Protein AF-A0A2A3T9H5-F1 (afdb_monomer_lite)

Sequence (133 aa):
MKQIIAFDVDGIFTQGEELSEYVLGYLDAEKINQMHNDGIDSKCVIVSPSPYYPKRDGKSLWELFTSHETKDMRHQNLIDSVNAVSGDIDMKIYVSDNDDYDEAKKAGFIYVDVLDFYKAIEENVNLKECFGR

pLDDT: mean 83.9, std 11.35, range [52.47, 95.62]

Structure (mmCIF, N/CA/C/O backbone):
data_AF-A0A2A3T9H5-F1
#
_entry.id   AF-A0A2A3T9H5-F1
#
loop_
_atom_site.group_PDB
_atom_site.id
_atom_site.type_symbol
_atom_site.label_atom_id
_atom_site.label_alt_id
_atom_site.label_comp_id
_atom_site.label_asym_id
_atom_site.label_entity_id
_atom_site.label_seq_id
_atom_site.pdbx_PDB_ins_code
_atom_site.Cartn_x
_atom_site.Cartn_y
_atom_site.Cartn_z
_atom_site.occupancy
_atom_site.B_iso_or_equiv
_atom_site.auth_seq_id
_atom_site.auth_comp_id
_atom_site.auth_asym_id
_atom_site.auth_atom_id
_atom_site.pdbx_PDB_model_num
ATOM 1 N N . MET A 1 1 ? -10.755 6.302 13.844 1.00 69.75 1 MET A N 1
ATOM 2 C CA . MET A 1 1 ? -11.284 5.427 12.779 1.00 69.75 1 MET A CA 1
ATOM 3 C C . MET A 1 1 ? -10.053 4.845 12.158 1.00 69.75 1 MET A C 1
ATOM 5 O O . MET A 1 1 ? -9.298 5.609 11.572 1.00 69.75 1 MET A O 1
ATOM 9 N N . LYS A 1 2 ? -9.821 3.560 12.387 1.00 81.25 2 LYS A N 1
ATOM 10 C CA . LYS A 1 2 ? -8.559 2.917 12.052 1.00 81.25 2 LYS A CA 1
ATOM 11 C C . LYS A 1 2 ? -8.588 2.484 10.604 1.00 81.25 2 LYS A C 1
ATOM 13 O O . LYS A 1 2 ? -9.464 1.721 10.203 1.00 81.25 2 LYS A O 1
ATOM 18 N N . GLN A 1 3 ? -7.622 2.952 9.834 1.00 87.56 3 GLN A N 1
ATOM 19 C CA . GLN A 1 3 ? -7.485 2.583 8.433 1.00 87.56 3 GLN A CA 1
ATOM 20 C C . GLN A 1 3 ? -6.119 1.938 8.218 1.00 87.56 3 GLN A C 1
ATOM 22 O O . GLN A 1 3 ? -5.157 2.241 8.927 1.00 87.56 3 GLN A O 1
ATOM 27 N N . ILE A 1 4 ? -6.028 1.053 7.236 1.00 91.88 4 ILE A N 1
ATOM 28 C CA . ILE A 1 4 ? -4.750 0.584 6.709 1.00 91.88 4 ILE A CA 1
ATOM 29 C C . ILE A 1 4 ? -4.672 0.954 5.233 1.00 91.88 4 ILE A C 1
ATOM 31 O O . ILE A 1 4 ? -5.630 0.744 4.485 1.00 91.88 4 ILE A O 1
ATOM 35 N N . ILE A 1 5 ? -3.536 1.516 4.837 1.00 93.31 5 ILE A N 1
ATOM 36 C CA . ILE A 1 5 ? -3.223 1.828 3.447 1.00 93.31 5 ILE A CA 1
ATOM 37 C C . ILE A 1 5 ? -1.994 1.007 3.080 1.00 93.31 5 ILE A C 1
ATOM 39 O O . ILE A 1 5 ? -0.890 1.256 3.567 1.00 93.31 5 ILE A O 1
ATOM 43 N N . ALA A 1 6 ? -2.217 -0.024 2.278 1.00 95.06 6 ALA A N 1
ATOM 44 C CA . ALA A 1 6 ? -1.170 -0.857 1.722 1.00 95.06 6 ALA A CA 1
ATOM 45 C C . ALA A 1 6 ? -0.801 -0.335 0.334 1.00 95.06 6 ALA A C 1
ATOM 47 O O . ALA A 1 6 ? -1.682 -0.022 -0.464 1.00 95.06 6 ALA A O 1
ATOM 48 N N . PHE A 1 7 ? 0.491 -0.262 0.046 1.00 94.44 7 PHE A N 1
ATOM 49 C CA . PHE A 1 7 ? 0.994 0.204 -1.240 1.00 94.44 7 PHE A CA 1
ATOM 50 C C . PHE A 1 7 ? 1.762 -0.913 -1.947 1.00 94.44 7 PHE A C 1
ATOM 52 O O . PHE A 1 7 ? 2.578 -1.592 -1.314 1.00 94.44 7 PHE A O 1
ATOM 59 N N . ASP A 1 8 ? 1.537 -1.081 -3.252 1.00 92.81 8 ASP A N 1
ATOM 60 C CA . ASP A 1 8 ? 2.589 -1.609 -4.128 1.00 92.81 8 ASP A CA 1
ATOM 61 C C . ASP A 1 8 ? 3.769 -0.613 -4.164 1.00 92.81 8 ASP A C 1
ATOM 63 O O . ASP A 1 8 ? 3.745 0.438 -3.517 1.00 92.81 8 ASP A O 1
ATOM 67 N N . VAL A 1 9 ? 4.841 -0.938 -4.874 1.00 90.81 9 VAL A N 1
ATOM 68 C CA . VAL A 1 9 ? 6.038 -0.086 -4.934 1.00 90.81 9 VAL A CA 1
ATOM 69 C C . VAL A 1 9 ? 6.266 0.446 -6.333 1.00 90.81 9 VAL A C 1
ATOM 71 O O . VAL A 1 9 ? 6.368 1.662 -6.510 1.00 90.81 9 VAL A O 1
ATOM 74 N N . ASP A 1 10 ? 6.349 -0.458 -7.303 1.00 88.44 10 ASP A N 1
ATOM 75 C CA . ASP A 1 10 ? 6.675 -0.107 -8.680 1.00 88.44 10 ASP A CA 1
ATOM 76 C C . ASP A 1 10 ? 5.554 0.774 -9.251 1.00 88.44 10 ASP A C 1
ATOM 78 O O . ASP A 1 10 ? 4.381 0.512 -9.008 1.00 88.44 10 ASP A O 1
ATOM 82 N N . GLY A 1 11 ? 5.908 1.891 -9.894 1.00 87.12 11 GLY A N 1
ATOM 83 C CA . GLY A 1 11 ? 4.928 2.861 -10.404 1.00 87.12 11 GLY A CA 1
ATOM 84 C C . GLY A 1 11 ? 4.143 3.648 -9.339 1.00 87.12 11 GLY A C 1
ATOM 85 O O . GLY A 1 11 ? 3.324 4.500 -9.690 1.00 87.12 11 GLY A O 1
ATOM 86 N N . ILE A 1 12 ? 4.398 3.437 -8.038 1.00 91.94 12 ILE A N 1
ATOM 87 C CA . ILE A 1 12 ? 3.668 4.117 -6.953 1.00 91.94 12 ILE A CA 1
ATOM 88 C C . ILE A 1 12 ? 4.385 5.360 -6.462 1.00 91.94 12 ILE A C 1
ATOM 90 O O . ILE A 1 12 ? 3.817 6.456 -6.473 1.00 91.94 12 ILE A O 1
ATOM 94 N N . PHE A 1 13 ? 5.637 5.207 -6.036 1.00 90.00 13 PHE A N 1
ATOM 95 C CA . PHE A 1 13 ? 6.383 6.280 -5.389 1.00 90.00 13 PHE A CA 1
ATOM 96 C C . PHE A 1 13 ? 7.369 6.948 -6.335 1.00 90.00 13 PHE A C 1
ATOM 98 O O . PHE A 1 13 ? 8.067 6.288 -7.101 1.00 90.00 13 PHE A O 1
ATOM 105 N N . THR A 1 14 ? 7.479 8.268 -6.230 1.00 84.31 14 THR A N 1
ATOM 106 C CA . THR A 1 14 ? 8.594 9.001 -6.831 1.00 84.31 14 THR A CA 1
ATOM 107 C C . THR A 1 14 ? 9.855 8.757 -5.999 1.00 84.31 14 THR A C 1
ATOM 109 O O . THR A 1 14 ? 9.839 9.043 -4.797 1.00 84.31 14 THR A O 1
ATOM 112 N N . GLN A 1 15 ? 10.961 8.297 -6.594 1.00 66.12 15 GLN A N 1
ATOM 113 C CA . GLN A 1 15 ? 12.275 8.368 -5.931 1.00 66.12 15 GLN A CA 1
ATOM 114 C C . GLN A 1 15 ? 13.316 9.096 -6.779 1.00 66.12 15 GLN A C 1
ATOM 116 O O . GLN A 1 15 ? 13.801 8.577 -7.779 1.00 66.12 15 GLN A O 1
ATOM 121 N N . GLY A 1 16 ? 13.739 10.268 -6.296 1.00 61.44 16 GLY A N 1
ATOM 122 C CA . GLY A 1 16 ? 14.938 10.958 -6.778 1.00 61.44 16 GLY A CA 1
ATOM 123 C C . GLY A 1 16 ? 14.959 11.262 -8.283 1.00 61.44 16 GLY A C 1
ATOM 124 O O . GLY A 1 16 ? 13.923 11.400 -8.925 1.00 61.44 16 GLY A O 1
ATOM 125 N N . GLU A 1 17 ? 16.169 11.413 -8.830 1.00 52.47 17 GLU A N 1
ATOM 126 C CA . GLU A 1 17 ? 16.422 11.706 -10.253 1.00 52.47 17 GLU A CA 1
ATOM 127 C C . GLU A 1 17 ? 16.564 10.435 -11.119 1.00 52.47 17 GLU A C 1
ATOM 129 O O . GLU A 1 17 ? 16.874 10.523 -12.309 1.00 52.47 17 GLU A O 1
ATOM 134 N N . GLU A 1 18 ? 16.382 9.241 -10.541 1.00 55.09 18 GLU A N 1
ATOM 135 C CA . GLU A 1 18 ? 16.584 7.979 -11.254 1.00 55.09 18 GLU A CA 1
ATOM 136 C C . GLU A 1 18 ? 15.353 7.639 -12.109 1.00 55.09 18 GLU A C 1
ATOM 138 O O . GLU A 1 18 ? 14.282 7.293 -11.615 1.00 55.09 18 GLU A O 1
ATOM 143 N N . LEU A 1 19 ? 15.505 7.752 -13.429 1.00 54.81 19 LEU A N 1
ATOM 144 C CA . LEU A 1 19 ? 14.446 7.472 -14.396 1.00 54.81 19 LEU A CA 1
ATOM 145 C C . LEU A 1 19 ? 14.403 5.969 -14.711 1.00 54.81 19 LEU A C 1
ATOM 147 O O . LEU A 1 19 ? 15.054 5.505 -15.648 1.00 54.81 19 LEU A O 1
ATOM 151 N N . SER A 1 20 ? 13.623 5.201 -13.951 1.00 63.56 20 SER A N 1
ATOM 152 C CA . SER A 1 20 ? 13.204 3.848 -14.343 1.00 63.56 20 SER A CA 1
ATOM 153 C C . SER A 1 20 ? 11.714 3.647 -14.068 1.00 63.56 20 SER A C 1
ATOM 155 O O . SER A 1 20 ? 11.156 4.315 -13.202 1.00 63.56 20 SER A O 1
ATOM 157 N N . GLU A 1 21 ? 11.059 2.742 -14.797 1.00 57.41 21 GLU A N 1
ATOM 158 C CA . GLU A 1 21 ? 9.626 2.438 -14.616 1.00 57.41 21 GLU A CA 1
ATOM 159 C C . GLU A 1 21 ? 9.273 2.049 -13.166 1.00 57.41 21 GLU A C 1
ATOM 161 O O . GLU A 1 21 ? 8.191 2.368 -12.688 1.00 57.41 21 GLU A O 1
ATOM 166 N N . TYR A 1 22 ? 10.231 1.478 -12.430 1.00 63.38 22 TYR A N 1
ATOM 167 C CA . TYR A 1 22 ? 10.096 1.096 -11.022 1.00 63.38 22 TYR A CA 1
ATOM 168 C C . TYR A 1 22 ? 10.091 2.292 -10.047 1.00 63.38 22 TYR A C 1
ATOM 170 O O . TYR A 1 22 ? 9.711 2.137 -8.892 1.00 63.38 22 TYR A O 1
ATOM 178 N N . VAL A 1 23 ? 10.510 3.485 -10.491 1.00 65.19 23 VAL A N 1
ATOM 179 C CA . VAL A 1 23 ? 10.682 4.694 -9.651 1.00 65.19 23 VAL A CA 1
ATOM 180 C C . VAL A 1 23 ? 9.983 5.946 -10.195 1.00 65.19 23 VAL A C 1
ATOM 182 O O . VAL A 1 23 ? 10.029 7.011 -9.572 1.00 65.19 23 VAL A O 1
ATOM 185 N N . LEU A 1 24 ? 9.274 5.815 -11.321 1.00 68.94 24 LEU A N 1
ATOM 186 C CA . LEU A 1 24 ? 8.425 6.848 -11.925 1.00 68.94 24 LEU A CA 1
ATOM 187 C C . LEU A 1 24 ? 6.997 6.813 -11.361 1.00 68.94 24 LEU A C 1
ATOM 189 O O . LEU A 1 24 ? 6.023 6.750 -12.108 1.00 68.94 24 LEU A O 1
ATOM 193 N N . GLY A 1 25 ? 6.872 6.830 -10.036 1.00 80.50 25 GLY A N 1
ATOM 194 C CA . GLY A 1 25 ? 5.568 6.890 -9.390 1.00 80.50 25 GLY A CA 1
ATOM 195 C C . GLY A 1 25 ? 4.960 8.289 -9.327 1.00 80.50 25 GLY A C 1
ATOM 196 O O . GLY A 1 25 ? 5.495 9.258 -9.864 1.00 80.50 25 GLY A O 1
ATOM 197 N N . TYR A 1 26 ? 3.834 8.397 -8.628 1.00 85.81 26 TYR A N 1
ATOM 198 C CA . TYR A 1 26 ? 3.084 9.649 -8.461 1.00 85.81 26 TYR A CA 1
ATOM 199 C C . TYR A 1 26 ? 3.132 10.186 -7.032 1.00 85.81 26 TYR A C 1
ATOM 201 O O . TYR A 1 26 ? 2.868 11.364 -6.796 1.00 85.81 26 TYR A O 1
ATOM 209 N N . LEU A 1 27 ? 3.444 9.322 -6.068 1.00 89.12 27 LEU A N 1
ATOM 210 C CA . LEU A 1 27 ? 3.318 9.624 -4.653 1.00 89.12 27 LEU A CA 1
ATOM 211 C C . LEU A 1 27 ? 4.664 9.988 -4.024 1.00 89.12 27 LEU A C 1
ATOM 213 O O . LEU A 1 27 ? 5.639 9.243 -4.124 1.00 89.12 27 LEU A O 1
ATOM 217 N N . ASP A 1 28 ? 4.679 11.095 -3.283 1.00 88.69 28 ASP A N 1
ATOM 218 C CA . ASP A 1 28 ? 5.758 11.420 -2.354 1.00 88.69 28 ASP A CA 1
ATOM 219 C C . ASP A 1 28 ? 5.504 10.705 -1.015 1.00 88.69 28 ASP A C 1
ATOM 221 O O . ASP A 1 28 ? 4.600 11.056 -0.247 1.00 88.69 28 ASP A O 1
ATOM 225 N N . ALA A 1 29 ? 6.311 9.681 -0.732 1.00 88.94 29 ALA A N 1
ATOM 226 C CA . ALA A 1 29 ? 6.187 8.875 0.478 1.00 88.94 29 ALA A CA 1
ATOM 227 C C . ALA A 1 29 ? 6.405 9.684 1.770 1.00 88.94 29 ALA A C 1
ATOM 229 O O . ALA A 1 29 ? 5.779 9.399 2.793 1.00 88.94 29 ALA A O 1
ATOM 230 N N . GLU A 1 30 ? 7.253 10.714 1.733 1.00 86.38 30 GLU A N 1
ATOM 231 C CA . GLU A 1 30 ? 7.511 11.590 2.876 1.00 86.38 30 GLU A CA 1
ATOM 232 C C . GLU A 1 30 ? 6.290 12.466 3.177 1.00 86.38 30 GLU A C 1
ATOM 234 O O . GLU A 1 30 ? 5.892 12.587 4.340 1.00 86.38 30 GLU A O 1
ATOM 239 N N . LYS A 1 31 ? 5.625 12.988 2.137 1.00 85.25 31 LYS A N 1
ATOM 240 C CA . LYS A 1 31 ? 4.354 13.720 2.269 1.00 85.25 31 LYS A CA 1
ATOM 241 C C . LYS A 1 31 ? 3.254 12.835 2.864 1.00 85.25 31 LYS A C 1
ATOM 243 O O . LYS A 1 31 ? 2.586 13.248 3.810 1.00 85.25 31 LYS A O 1
ATOM 248 N N . ILE A 1 32 ? 3.106 11.598 2.383 1.00 86.06 32 ILE A N 1
ATOM 249 C CA . ILE A 1 32 ? 2.129 10.636 2.932 1.00 86.06 32 ILE A CA 1
ATOM 250 C C . ILE A 1 32 ? 2.425 10.341 4.405 1.00 86.06 32 ILE A C 1
ATOM 252 O O . ILE A 1 32 ? 1.523 10.334 5.246 1.00 86.06 32 ILE A O 1
ATOM 256 N N . ASN A 1 33 ? 3.698 10.143 4.746 1.00 82.94 33 ASN A N 1
ATOM 257 C CA . ASN A 1 33 ? 4.097 9.882 6.122 1.00 82.94 33 ASN A CA 1
ATOM 258 C C . ASN A 1 33 ? 3.838 11.087 7.046 1.00 82.94 33 ASN A C 1
ATOM 260 O O . ASN A 1 33 ? 3.551 10.898 8.225 1.00 82.94 33 ASN A O 1
ATOM 264 N N . GLN A 1 34 ? 3.914 12.319 6.536 1.00 78.38 34 GLN A N 1
ATOM 265 C CA . GLN A 1 34 ? 3.530 13.524 7.281 1.00 78.38 34 GLN A CA 1
ATOM 266 C C . GLN A 1 34 ? 2.016 13.600 7.504 1.00 78.38 34 GLN A C 1
ATOM 268 O O . GLN A 1 34 ? 1.595 13.810 8.637 1.00 78.38 34 GLN A O 1
ATOM 273 N N . MET A 1 35 ? 1.201 13.310 6.484 1.00 72.25 35 MET A N 1
ATOM 274 C CA . MET A 1 35 ? -0.264 13.285 6.611 1.00 72.25 35 MET A CA 1
ATOM 275 C C . MET A 1 35 ? -0.755 12.306 7.690 1.00 72.25 35 MET A C 1
ATOM 277 O O . MET A 1 35 ? -1.722 12.593 8.395 1.00 72.25 35 MET A O 1
ATOM 281 N N . HIS A 1 36 ? -0.071 11.169 7.863 1.00 65.25 36 HIS A N 1
ATOM 282 C CA . HIS A 1 36 ? -0.336 10.249 8.972 1.00 65.25 36 HIS A CA 1
ATOM 283 C C . HIS A 1 36 ? -0.124 10.908 10.347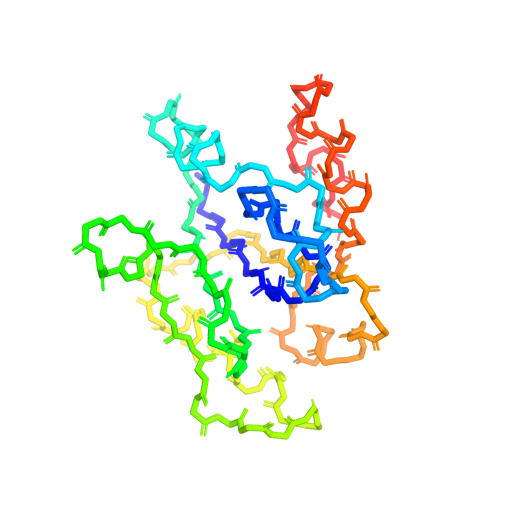 1.00 65.25 36 HIS A C 1
ATOM 285 O O . HIS A 1 36 ? -0.943 10.747 11.253 1.00 65.25 36 HIS A O 1
ATOM 291 N N . ASN A 1 37 ? 0.953 11.683 10.499 1.00 60.41 37 ASN A N 1
ATOM 292 C CA . ASN A 1 37 ? 1.288 12.351 11.758 1.00 60.41 37 ASN A CA 1
ATOM 293 C C . ASN A 1 37 ? 0.341 13.519 12.086 1.00 60.41 37 ASN A C 1
ATOM 295 O O . ASN A 1 37 ? 0.158 13.833 13.261 1.00 60.41 37 ASN A O 1
ATOM 299 N N . ASP A 1 38 ? -0.309 14.104 11.078 1.00 59.53 38 ASP A N 1
ATOM 300 C CA . ASP A 1 38 ? -1.233 15.237 11.225 1.00 59.53 38 ASP A CA 1
ATOM 301 C C . ASP A 1 38 ? -2.666 14.828 11.636 1.00 59.53 38 ASP A C 1
ATOM 303 O O . ASP A 1 38 ? -3.585 15.648 11.644 1.00 59.53 38 ASP A O 1
ATOM 307 N N . GLY A 1 39 ? -2.870 13.569 12.042 1.00 53.62 39 GLY A N 1
ATOM 308 C CA . GLY A 1 39 ? -4.117 13.111 12.669 1.00 53.62 39 GLY A CA 1
ATOM 309 C C . GLY A 1 39 ? -5.012 12.242 11.785 1.00 53.62 39 GLY A C 1
ATOM 310 O O . GLY A 1 39 ? -6.140 11.931 12.176 1.00 53.62 39 GLY A O 1
ATOM 311 N N . ILE A 1 40 ? -4.518 11.800 10.627 1.00 59.94 40 ILE A N 1
ATOM 312 C CA . ILE A 1 40 ? -5.139 10.714 9.868 1.00 59.94 40 ILE A CA 1
ATOM 313 C C . ILE A 1 40 ? -4.702 9.384 10.508 1.00 59.94 40 ILE A C 1
ATOM 315 O O . ILE A 1 40 ? -3.566 8.938 10.351 1.00 59.94 40 ILE A O 1
ATOM 319 N N . ASP A 1 41 ? -5.622 8.740 11.235 1.00 69.00 41 ASP A N 1
ATOM 320 C CA . ASP A 1 41 ? -5.459 7.446 11.933 1.00 69.00 41 ASP A CA 1
ATOM 321 C C . ASP A 1 41 ? -5.361 6.263 10.938 1.00 69.00 41 ASP A C 1
ATOM 323 O O . ASP A 1 41 ? -6.184 5.346 10.915 1.00 69.00 41 ASP A O 1
ATOM 327 N N . SER A 1 42 ? -4.382 6.338 10.032 1.00 78.38 42 SER A N 1
ATOM 328 C CA . SER A 1 42 ? -4.113 5.375 8.961 1.00 78.38 42 SER A CA 1
ATOM 329 C C . SER A 1 42 ? -2.722 4.771 9.103 1.00 78.38 42 SER A C 1
ATOM 331 O O . SER A 1 42 ? -1.725 5.470 8.978 1.00 78.38 42 SER A O 1
ATOM 333 N N . LYS A 1 43 ? -2.625 3.459 9.303 1.00 88.19 43 LYS A N 1
ATOM 334 C CA . LYS A 1 43 ? -1.349 2.739 9.241 1.00 88.19 43 LYS A CA 1
ATOM 335 C C . LYS A 1 43 ? -0.965 2.545 7.768 1.00 88.19 43 LYS A C 1
ATOM 337 O O . LYS A 1 43 ? -1.697 1.893 7.029 1.00 88.19 43 LYS A O 1
ATOM 342 N N . CYS A 1 44 ? 0.188 3.067 7.357 1.00 91.94 44 CYS A N 1
ATOM 343 C CA . CYS A 1 44 ? 0.764 2.784 6.038 1.00 91.94 44 CYS A CA 1
ATOM 344 C C . CYS A 1 44 ? 1.666 1.540 6.094 1.00 91.94 44 CYS A C 1
ATOM 346 O O . CYS A 1 44 ? 2.397 1.347 7.071 1.00 91.94 44 CYS A O 1
ATOM 348 N N . VAL A 1 45 ? 1.608 0.700 5.058 1.00 94.19 45 VAL A N 1
ATOM 349 C CA . VAL A 1 45 ? 2.416 -0.524 4.899 1.00 94.19 45 VAL A CA 1
ATOM 350 C C . VAL A 1 45 ? 2.799 -0.732 3.431 1.00 94.19 45 VAL A C 1
ATOM 352 O O . VAL A 1 45 ? 2.135 -0.215 2.534 1.00 94.19 45 VAL A O 1
ATOM 355 N N . ILE A 1 46 ? 3.847 -1.514 3.176 1.00 94.25 46 ILE A N 1
ATOM 356 C CA . ILE A 1 46 ? 4.266 -1.908 1.825 1.00 94.25 46 ILE A CA 1
ATOM 357 C C . ILE A 1 46 ? 3.939 -3.381 1.590 1.00 94.25 46 ILE A C 1
ATOM 359 O O . ILE A 1 46 ? 4.298 -4.237 2.399 1.00 94.25 46 ILE A O 1
ATOM 363 N N . VAL A 1 47 ? 3.314 -3.676 0.452 1.00 94.00 47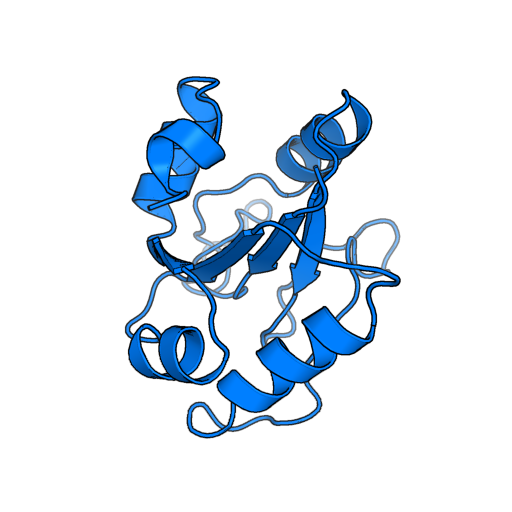 VAL A N 1
ATOM 364 C CA . VAL A 1 47 ? 3.017 -5.028 -0.029 1.00 94.00 47 VAL A CA 1
ATOM 365 C C . VAL A 1 47 ? 3.558 -5.169 -1.450 1.00 94.00 47 VAL A C 1
ATOM 367 O O . VAL A 1 47 ? 2.834 -5.033 -2.435 1.00 94.00 47 VAL A O 1
ATOM 370 N N . SER A 1 48 ? 4.865 -5.412 -1.551 1.00 89.69 48 SER A N 1
ATOM 371 C CA . SER A 1 48 ? 5.562 -5.585 -2.827 1.00 89.69 48 SER A CA 1
ATOM 372 C C . SER A 1 48 ? 6.917 -6.265 -2.628 1.00 89.69 48 SER A C 1
ATOM 374 O O . SER A 1 48 ? 7.635 -5.879 -1.705 1.00 89.69 48 SER A O 1
ATOM 376 N N . PRO A 1 49 ? 7.321 -7.229 -3.476 1.00 86.38 49 PRO A N 1
ATOM 377 C CA . PRO A 1 49 ? 8.671 -7.793 -3.434 1.00 86.38 49 PRO A CA 1
ATOM 378 C C . PRO A 1 49 ? 9.742 -6.822 -3.964 1.00 86.38 49 PRO A C 1
ATOM 380 O O . PRO A 1 49 ? 10.935 -7.104 -3.849 1.00 86.38 49 PRO A O 1
ATOM 383 N N . SER A 1 50 ? 9.335 -5.699 -4.564 1.00 87.31 50 SER A N 1
ATOM 384 C CA . SER A 1 50 ? 10.246 -4.727 -5.163 1.00 87.31 50 SER A CA 1
ATOM 385 C C . SER A 1 50 ? 11.210 -4.132 -4.128 1.00 87.31 50 SER A C 1
ATOM 387 O O . SER A 1 50 ? 10.778 -3.712 -3.053 1.00 87.31 50 SER A O 1
ATOM 389 N N . PRO A 1 51 ? 12.519 -4.029 -4.426 1.00 86.25 51 PRO A N 1
ATOM 390 C CA . PRO A 1 51 ? 13.500 -3.432 -3.521 1.00 86.25 51 PRO A CA 1
ATOM 391 C C . PRO A 1 51 ? 13.456 -1.894 -3.500 1.00 86.25 51 PRO A C 1
ATOM 393 O O . PRO A 1 51 ? 14.165 -1.278 -2.689 1.00 86.25 51 PRO A O 1
ATOM 396 N N . TYR A 1 52 ? 12.656 -1.278 -4.378 1.00 88.19 52 TYR A N 1
ATOM 397 C CA . TYR A 1 52 ? 12.556 0.169 -4.585 1.00 88.19 52 TYR A CA 1
ATOM 398 C C . TYR A 1 52 ? 11.560 0.848 -3.634 1.00 88.19 52 TYR A C 1
ATOM 400 O O . TYR A 1 52 ? 11.121 1.963 -3.882 1.00 88.19 52 TYR A O 1
ATOM 408 N N . TYR A 1 53 ? 11.195 0.219 -2.514 1.00 89.38 53 TYR A N 1
ATOM 409 C CA . TYR A 1 53 ? 10.309 0.845 -1.529 1.00 89.38 53 TYR A CA 1
ATOM 410 C C . TYR A 1 53 ? 10.953 2.086 -0.873 1.00 89.38 53 TYR A C 1
ATOM 412 O O . TYR A 1 53 ? 12.185 2.155 -0.760 1.00 89.38 53 TYR A O 1
ATOM 420 N N . PRO A 1 54 ? 10.148 3.057 -0.396 1.00 89.94 54 PRO A N 1
ATOM 421 C CA . PRO A 1 54 ? 10.642 4.254 0.284 1.00 89.94 54 PRO A CA 1
ATOM 422 C C . PRO A 1 54 ? 11.478 3.936 1.529 1.00 89.94 54 PRO A C 1
ATOM 424 O O . PRO A 1 54 ? 11.084 3.124 2.372 1.00 89.94 54 PRO A O 1
ATOM 427 N N . LYS A 1 55 ? 12.629 4.603 1.671 1.00 88.94 55 LYS A N 1
ATOM 428 C CA . LYS A 1 55 ? 13.567 4.411 2.787 1.00 88.94 55 LYS A CA 1
ATOM 429 C C . LYS A 1 55 ? 13.969 5.742 3.415 1.00 88.94 55 LYS A C 1
ATOM 431 O O . LYS A 1 55 ? 14.205 6.713 2.705 1.00 88.94 55 LYS A O 1
ATOM 436 N N . ARG A 1 56 ? 14.161 5.745 4.736 1.00 86.06 56 ARG A N 1
ATOM 437 C CA . ARG A 1 56 ? 14.800 6.824 5.497 1.00 86.06 56 ARG A CA 1
ATOM 438 C C . ARG A 1 56 ? 15.955 6.248 6.308 1.00 86.06 56 ARG A C 1
ATOM 440 O O . ARG A 1 56 ? 15.798 5.231 6.981 1.00 86.06 56 ARG A O 1
ATOM 447 N N . ASP A 1 57 ? 17.134 6.855 6.192 1.00 88.06 57 ASP A N 1
ATOM 448 C CA . ASP A 1 57 ? 18.362 6.400 6.865 1.00 88.06 57 ASP A CA 1
ATOM 449 C C . ASP A 1 57 ? 18.682 4.910 6.617 1.00 88.06 57 ASP A C 1
ATOM 451 O O . ASP A 1 57 ? 19.092 4.168 7.512 1.00 88.06 57 ASP A O 1
ATOM 455 N N . GLY A 1 58 ? 18.439 4.446 5.385 1.00 85.12 58 GLY A N 1
ATOM 456 C CA . GLY A 1 58 ? 18.678 3.060 4.965 1.00 85.12 58 GLY A CA 1
ATOM 457 C C . GLY A 1 58 ? 17.663 2.036 5.485 1.00 85.12 58 GLY A C 1
ATOM 458 O O . GLY A 1 58 ? 17.823 0.843 5.228 1.00 85.12 58 GLY A O 1
ATOM 459 N N . LYS A 1 59 ? 16.610 2.468 6.186 1.00 88.50 59 LYS A N 1
ATOM 460 C CA . LYS A 1 59 ? 15.517 1.611 6.666 1.00 88.50 59 LYS A CA 1
ATOM 461 C C . LYS A 1 59 ? 14.235 1.914 5.912 1.00 88.50 59 LYS A C 1
ATOM 463 O O . LYS A 1 59 ? 14.024 3.051 5.511 1.00 88.50 59 LYS A O 1
ATOM 468 N N . SER A 1 60 ? 13.384 0.906 5.734 1.00 90.88 60 SER A N 1
ATOM 469 C CA . SER A 1 60 ? 12.060 1.116 5.141 1.00 90.88 60 SER A CA 1
ATOM 470 C C . SER A 1 60 ? 11.275 2.152 5.941 1.00 90.88 60 SER A C 1
ATOM 472 O O . SER A 1 60 ? 11.297 2.116 7.174 1.00 90.88 60 SER A O 1
ATOM 474 N N . LEU A 1 61 ? 10.592 3.059 5.243 1.00 90.44 61 LEU A N 1
ATOM 475 C CA . LEU A 1 61 ? 9.743 4.068 5.874 1.00 90.44 61 LEU A CA 1
ATOM 476 C C . LEU A 1 61 ? 8.545 3.418 6.582 1.00 90.44 61 LEU A C 1
ATOM 478 O O . LEU A 1 61 ? 8.159 3.843 7.670 1.00 90.44 61 LEU A O 1
ATOM 482 N N . TRP A 1 62 ? 8.015 2.344 5.992 1.00 92.75 62 TRP A N 1
ATOM 483 C CA . TRP A 1 62 ? 6.909 1.560 6.535 1.00 92.75 62 TRP A CA 1
ATOM 484 C C . TRP A 1 62 ? 7.232 0.068 6.598 1.00 92.75 62 TRP A C 1
ATOM 486 O O . TRP A 1 62 ? 8.211 -0.418 6.034 1.00 92.75 62 TRP A O 1
ATOM 496 N N . GLU A 1 63 ? 6.401 -0.666 7.323 1.00 93.75 63 GLU A N 1
ATOM 497 C CA . GLU A 1 63 ? 6.526 -2.111 7.492 1.00 93.75 63 GLU A CA 1
ATOM 498 C C . GLU A 1 63 ? 6.312 -2.844 6.160 1.00 93.75 63 GLU A C 1
ATOM 500 O O . GLU A 1 63 ? 5.437 -2.467 5.378 1.00 93.75 63 GLU A O 1
ATOM 505 N N . LEU A 1 64 ? 7.134 -3.864 5.899 1.00 93.56 64 LEU A N 1
ATOM 506 C CA . LEU A 1 64 ? 7.147 -4.612 4.643 1.00 93.56 64 LEU A CA 1
ATOM 507 C C . LEU A 1 64 ? 6.448 -5.964 4.822 1.00 93.56 64 LEU A C 1
ATOM 509 O O . LEU A 1 64 ? 6.806 -6.726 5.718 1.00 93.56 64 LEU A O 1
ATOM 513 N N . PHE A 1 65 ? 5.521 -6.288 3.924 1.00 93.69 65 PHE A N 1
ATOM 514 C CA . PHE A 1 65 ? 4.829 -7.574 3.862 1.00 93.69 65 PHE A CA 1
ATOM 515 C C . PHE A 1 65 ? 5.064 -8.212 2.492 1.00 93.69 65 PHE A C 1
ATOM 517 O O . PHE A 1 65 ? 4.391 -7.896 1.511 1.00 93.69 65 PHE A O 1
ATOM 524 N N . THR A 1 66 ? 6.067 -9.088 2.420 1.00 90.00 66 THR A N 1
ATOM 525 C CA . THR A 1 66 ? 6.596 -9.632 1.154 1.00 90.00 66 THR A CA 1
ATOM 526 C C . THR A 1 66 ? 6.844 -11.138 1.217 1.00 90.00 66 THR A C 1
ATOM 528 O O . THR A 1 66 ? 7.583 -11.678 0.400 1.00 90.00 66 THR A O 1
ATOM 531 N N . SER A 1 67 ? 6.289 -11.825 2.219 1.00 85.00 67 SER A N 1
ATOM 532 C CA . SER A 1 67 ? 6.561 -13.245 2.474 1.00 85.00 67 SER A CA 1
ATOM 533 C C . SER A 1 67 ? 6.074 -14.165 1.353 1.00 85.00 67 SER A C 1
ATOM 535 O O . SER A 1 67 ? 6.551 -15.292 1.241 1.00 85.00 67 SER A O 1
ATOM 537 N N . HIS A 1 68 ? 5.160 -13.677 0.512 1.00 79.69 68 HIS A N 1
ATOM 538 C CA . HIS A 1 68 ? 4.629 -14.396 -0.640 1.00 79.69 68 HIS A CA 1
ATOM 539 C C . HIS A 1 68 ? 5.005 -13.643 -1.926 1.00 79.69 68 HIS A C 1
ATOM 541 O O . HIS A 1 68 ? 4.450 -12.586 -2.209 1.00 79.69 68 HIS A O 1
ATOM 547 N N . GLU A 1 69 ? 5.985 -14.150 -2.682 1.00 67.62 69 GLU A N 1
ATOM 548 C CA . GLU A 1 69 ? 6.633 -13.407 -3.786 1.00 67.62 69 GLU A CA 1
ATOM 549 C C . GLU A 1 69 ? 5.864 -13.427 -5.119 1.00 67.62 69 GLU A C 1
ATOM 551 O O . GLU A 1 69 ? 6.175 -12.661 -6.030 1.00 67.62 69 GLU A O 1
ATOM 556 N N . THR A 1 70 ? 4.864 -14.300 -5.268 1.00 71.12 70 THR A N 1
ATOM 557 C CA . THR A 1 70 ? 4.113 -14.425 -6.528 1.00 71.12 70 THR A CA 1
ATOM 558 C C . THR A 1 70 ? 2.888 -13.514 -6.543 1.00 71.12 70 THR A C 1
ATOM 560 O O . THR A 1 70 ? 2.219 -13.355 -5.520 1.00 71.12 70 THR A O 1
ATOM 563 N N 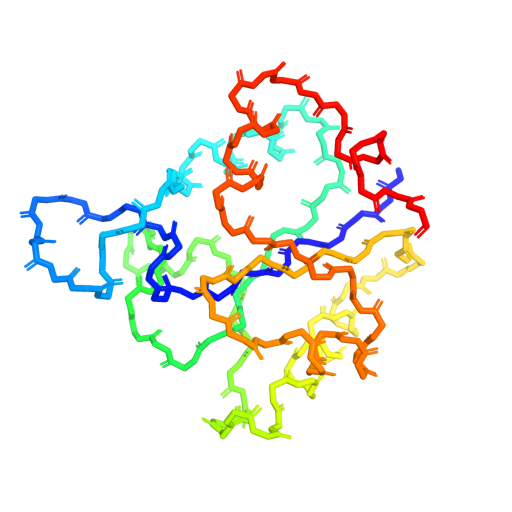. LYS A 1 71 ? 2.555 -12.953 -7.718 1.00 66.06 71 LYS A N 1
ATOM 564 C CA . LYS A 1 71 ? 1.357 -12.109 -7.895 1.00 66.06 71 LYS A CA 1
ATOM 565 C C . LYS A 1 71 ? 0.077 -12.807 -7.415 1.00 66.06 71 LYS A C 1
ATOM 567 O O . LYS A 1 71 ? -0.709 -12.188 -6.712 1.00 66.06 71 LYS A O 1
ATOM 572 N N . ASP A 1 72 ? -0.068 -14.108 -7.678 1.00 70.06 72 ASP A N 1
ATOM 573 C CA . ASP A 1 72 ? -1.243 -14.909 -7.285 1.00 70.06 72 ASP A CA 1
ATOM 574 C C . ASP A 1 72 ? -1.389 -15.120 -5.763 1.00 70.06 72 ASP A C 1
ATOM 576 O O . ASP A 1 72 ? -2.394 -15.659 -5.293 1.00 70.06 72 ASP A O 1
ATOM 580 N N . MET A 1 73 ? -0.382 -14.726 -4.978 1.00 83.50 73 MET A N 1
ATOM 581 C CA . MET A 1 73 ? -0.384 -14.799 -3.516 1.00 83.50 73 MET A CA 1
ATOM 582 C C . MET A 1 73 ? -0.329 -13.418 -2.854 1.00 83.50 73 MET A C 1
ATOM 584 O O . MET A 1 73 ? -0.195 -13.321 -1.631 1.00 83.50 73 MET A O 1
ATOM 588 N N . ARG A 1 74 ? -0.464 -12.337 -3.630 1.00 89.00 74 ARG A N 1
ATOM 589 C CA . ARG A 1 74 ? -0.441 -10.964 -3.114 1.00 89.00 74 ARG A CA 1
ATOM 590 C C . ARG A 1 74 ? -1.547 -10.723 -2.085 1.00 89.00 74 ARG A C 1
ATOM 592 O O . ARG A 1 74 ? -1.292 -10.064 -1.076 1.00 89.00 74 ARG A O 1
ATOM 599 N N . HIS A 1 75 ? -2.721 -11.339 -2.258 1.00 93.81 75 HIS A N 1
ATOM 600 C CA . HIS A 1 75 ? -3.791 -11.307 -1.255 1.00 93.81 75 HIS A CA 1
ATOM 601 C C . HIS A 1 75 ? -3.343 -11.801 0.132 1.00 93.81 75 HIS A C 1
ATOM 603 O O . HIS A 1 75 ? -3.828 -11.298 1.144 1.00 93.81 75 HIS A O 1
ATOM 609 N N . GLN A 1 76 ? -2.402 -12.747 0.212 1.00 94.12 76 GLN A N 1
ATOM 610 C CA . GLN A 1 76 ? -1.924 -13.265 1.491 1.00 94.12 76 GLN A CA 1
ATOM 611 C C . GLN A 1 76 ? -1.045 -12.242 2.221 1.00 94.12 76 GLN A C 1
ATOM 613 O O . GLN A 1 76 ? -1.259 -12.013 3.407 1.00 94.12 76 GLN A O 1
ATOM 618 N N . ASN A 1 77 ? -0.143 -11.544 1.517 1.00 94.12 77 ASN A N 1
ATOM 619 C CA . ASN A 1 77 ? 0.624 -10.436 2.108 1.00 94.12 77 ASN A CA 1
ATOM 620 C C . ASN A 1 77 ? -0.305 -9.307 2.599 1.00 94.12 77 ASN A C 1
ATOM 622 O O . ASN A 1 77 ? -0.076 -8.724 3.658 1.00 94.12 77 ASN A O 1
ATOM 626 N N . LEU A 1 78 ? -1.379 -9.018 1.853 1.00 95.19 78 LEU A N 1
ATOM 627 C CA . LEU A 1 78 ? -2.395 -8.043 2.261 1.00 95.19 78 LEU A CA 1
ATOM 628 C C . LEU A 1 78 ? -3.113 -8.473 3.549 1.00 95.19 78 LEU A C 1
ATOM 630 O O . LEU A 1 78 ? -3.262 -7.663 4.465 1.00 95.19 78 LEU A O 1
ATOM 634 N N . ILE A 1 79 ? -3.514 -9.742 3.660 1.00 95.12 79 ILE A N 1
ATOM 635 C CA . ILE A 1 79 ? -4.116 -10.298 4.884 1.00 95.12 79 ILE A CA 1
ATOM 636 C C . ILE A 1 79 ? -3.132 -10.230 6.058 1.00 95.12 79 ILE A C 1
ATOM 638 O O . ILE A 1 79 ? -3.507 -9.802 7.151 1.00 95.12 79 ILE A O 1
ATOM 642 N N . ASP A 1 80 ? -1.872 -10.599 5.835 1.00 94.38 80 ASP A N 1
ATOM 643 C CA . ASP A 1 80 ? -0.830 -10.573 6.863 1.00 94.38 80 ASP A CA 1
ATOM 644 C C . ASP A 1 80 ? -0.609 -9.139 7.382 1.00 94.38 80 ASP A C 1
ATOM 646 O O . ASP A 1 80 ? -0.493 -8.932 8.593 1.00 94.38 80 ASP A O 1
ATOM 650 N N . SER A 1 81 ? -0.678 -8.139 6.494 1.00 94.12 81 SER A N 1
ATOM 651 C CA . SER A 1 81 ? -0.575 -6.722 6.869 1.00 94.12 81 SER A CA 1
ATOM 652 C C . SER A 1 81 ? -1.700 -6.245 7.791 1.00 94.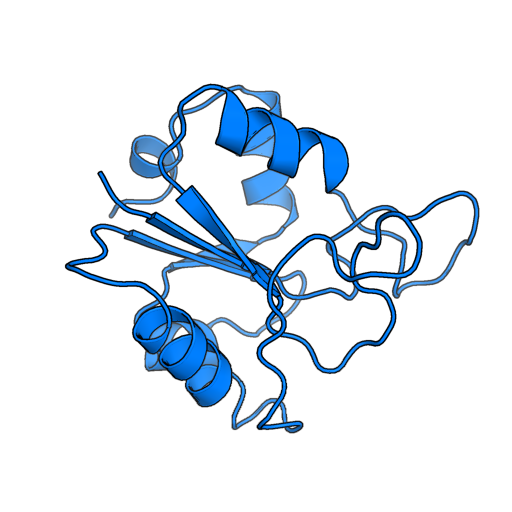12 81 SER A C 1
ATOM 654 O O . SER A 1 81 ? -1.459 -5.482 8.726 1.00 94.12 81 SER A O 1
ATOM 656 N N . VAL A 1 82 ? -2.924 -6.743 7.586 1.00 93.50 82 VAL A N 1
ATOM 657 C CA . VAL A 1 82 ? -4.076 -6.461 8.458 1.00 93.50 82 VAL A CA 1
ATOM 658 C C . VAL A 1 82 ? -3.881 -7.116 9.820 1.00 93.50 82 VAL A C 1
ATOM 660 O O . VAL A 1 82 ? -4.124 -6.482 10.842 1.00 93.50 82 VAL A O 1
ATOM 663 N N . ASN A 1 83 ? -3.416 -8.367 9.844 1.00 91.88 83 ASN A N 1
ATOM 664 C CA . ASN A 1 83 ? -3.225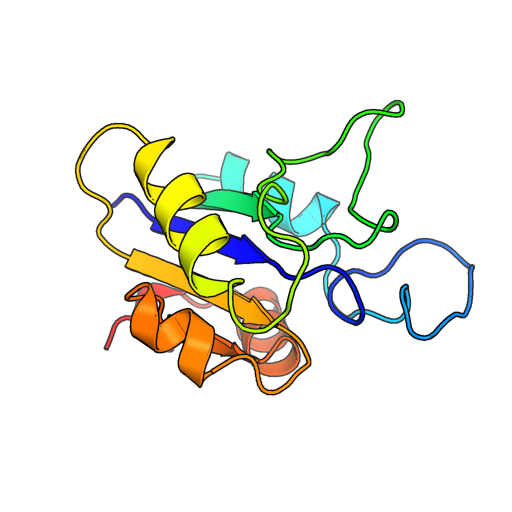 -9.133 11.078 1.00 91.88 83 ASN A CA 1
ATOM 665 C C . ASN A 1 83 ? -2.132 -8.545 11.987 1.00 91.88 83 ASN A C 1
ATOM 667 O O . ASN A 1 83 ? -2.156 -8.770 13.197 1.00 91.88 83 ASN A O 1
ATOM 671 N N . ALA A 1 84 ? -1.187 -7.787 11.424 1.00 89.19 84 ALA A N 1
ATOM 672 C CA . ALA A 1 84 ? -0.172 -7.062 12.183 1.00 89.19 84 ALA A CA 1
ATOM 673 C C . ALA A 1 84 ? -0.722 -5.813 12.904 1.00 89.19 84 ALA A C 1
ATOM 675 O O . ALA A 1 84 ? -0.088 -5.296 13.829 1.00 89.19 84 ALA A O 1
ATOM 676 N N . VAL A 1 85 ? -1.902 -5.319 12.513 1.00 85.25 85 VAL A N 1
ATOM 677 C CA . VAL A 1 85 ? -2.555 -4.166 13.144 1.00 85.25 85 VAL A CA 1
ATOM 678 C C . VAL A 1 85 ? -3.476 -4.637 14.268 1.00 85.25 85 VAL A C 1
ATOM 680 O O . VAL A 1 85 ? -4.291 -5.538 14.104 1.00 85.25 85 VAL A O 1
ATOM 683 N N . SER A 1 86 ? -3.369 -4.008 15.441 1.00 80.06 86 SER A N 1
ATOM 684 C CA . SER A 1 86 ? -4.206 -4.355 16.591 1.00 80.06 86 SER A CA 1
ATOM 685 C C . SER A 1 86 ? -5.571 -3.652 16.572 1.00 80.06 86 SER A C 1
ATOM 687 O O . SER A 1 86 ? -5.682 -2.429 16.413 1.00 80.06 86 SER A O 1
ATOM 689 N N . GLY A 1 87 ? -6.616 -4.432 16.850 1.00 81.19 87 GLY A N 1
ATOM 690 C CA . GLY A 1 87 ? -8.006 -3.977 16.921 1.00 81.19 87 GLY A CA 1
ATOM 691 C C . GLY A 1 87 ? -8.709 -3.950 15.566 1.00 81.19 87 GLY A C 1
ATOM 692 O O . GLY A 1 87 ? -8.142 -4.335 14.548 1.00 81.19 87 GLY A O 1
ATOM 693 N N . ASP A 1 88 ? -9.959 -3.495 15.573 1.00 84.69 88 ASP A N 1
ATOM 694 C CA . ASP A 1 88 ? -10.786 -3.483 14.370 1.00 84.69 88 ASP A CA 1
ATOM 695 C C . ASP A 1 88 ? -10.324 -2.390 13.397 1.00 84.69 88 ASP A C 1
ATOM 697 O O . ASP A 1 88 ? -10.115 -1.237 13.785 1.00 84.69 88 ASP A O 1
ATOM 701 N N . ILE A 1 89 ? -10.149 -2.776 12.132 1.00 88.38 89 ILE A N 1
ATOM 702 C CA . ILE A 1 89 ? -9.834 -1.873 11.025 1.00 88.38 89 ILE A CA 1
ATOM 703 C C . ILE A 1 89 ? -11.142 -1.529 10.315 1.00 88.38 89 ILE A C 1
ATOM 705 O O . ILE A 1 89 ? -11.805 -2.412 9.772 1.00 88.38 89 ILE A O 1
ATOM 709 N N . ASP A 1 90 ? -11.484 -0.244 10.302 1.00 87.12 90 ASP A N 1
ATOM 710 C CA . ASP A 1 90 ? -12.695 0.284 9.672 1.00 87.12 90 ASP A CA 1
ATOM 711 C C . ASP A 1 90 ? -12.583 0.298 8.140 1.00 87.12 90 ASP A C 1
ATOM 713 O O . ASP A 1 90 ? -13.587 0.184 7.440 1.00 87.12 90 ASP A O 1
ATOM 717 N N . MET A 1 91 ? -11.366 0.471 7.611 1.00 89.38 91 MET A N 1
ATOM 718 C CA . MET A 1 91 ? -11.126 0.647 6.179 1.00 89.38 91 MET A CA 1
ATOM 719 C C . MET A 1 91 ? -9.767 0.095 5.748 1.00 89.38 91 MET A C 1
ATOM 721 O O . MET A 1 91 ? -8.754 0.314 6.413 1.00 89.38 91 MET A O 1
ATOM 725 N N . LYS A 1 92 ? -9.748 -0.605 4.613 1.00 93.94 92 LYS A N 1
ATOM 726 C CA . LYS A 1 92 ? -8.554 -1.228 4.033 1.00 93.94 92 LYS A CA 1
ATOM 727 C C . LYS A 1 92 ? -8.414 -0.760 2.594 1.00 93.94 92 LYS A C 1
ATOM 729 O O . LYS A 1 92 ? -9.283 -1.067 1.782 1.00 93.94 92 LYS A O 1
ATOM 734 N N . ILE A 1 93 ? -7.361 -0.014 2.289 1.00 93.94 93 ILE A N 1
ATOM 735 C CA . ILE A 1 93 ? -7.090 0.525 0.953 1.00 93.94 93 ILE A CA 1
ATOM 736 C C . ILE A 1 93 ? -5.817 -0.123 0.426 1.00 93.94 93 ILE A C 1
ATOM 738 O O . ILE A 1 93 ? -4.820 -0.179 1.146 1.00 93.94 93 ILE A O 1
ATOM 742 N N . TYR A 1 94 ? -5.861 -0.643 -0.798 1.00 95.44 94 TYR A N 1
ATOM 743 C CA . TYR A 1 94 ? -4.674 -1.092 -1.514 1.00 95.44 94 TYR A CA 1
ATOM 744 C C . TYR A 1 94 ? -4.454 -0.193 -2.721 1.00 95.44 94 TYR A C 1
ATOM 746 O O . TYR A 1 94 ? -5.338 -0.090 -3.571 1.00 95.44 94 TYR A O 1
ATOM 754 N N . VAL A 1 95 ? -3.298 0.460 -2.769 1.00 94.81 95 VAL A N 1
ATOM 755 C CA . VAL A 1 95 ? -2.911 1.370 -3.846 1.00 94.81 95 VAL A CA 1
ATOM 756 C C . VAL A 1 95 ? -1.898 0.668 -4.742 1.00 94.81 95 VAL A C 1
ATOM 758 O O . VAL A 1 95 ? -0.850 0.233 -4.261 1.00 94.81 95 VAL A O 1
ATOM 761 N N . SER A 1 96 ? -2.218 0.554 -6.027 1.00 93.69 96 SER A N 1
ATOM 762 C CA . SER A 1 96 ? -1.374 -0.096 -7.036 1.00 93.69 96 SER A CA 1
ATOM 763 C C . SER A 1 96 ? -1.502 0.629 -8.385 1.00 93.69 96 SER A C 1
ATOM 765 O O . SER A 1 96 ? -2.440 1.401 -8.592 1.00 93.69 96 SER A O 1
ATOM 767 N N . ASP A 1 97 ? -0.538 0.416 -9.276 1.00 89.38 97 ASP A N 1
ATOM 768 C CA . ASP A 1 97 ? -0.470 0.951 -10.641 1.00 89.38 97 ASP A CA 1
ATOM 769 C C . ASP A 1 97 ? -0.892 -0.093 -11.691 1.00 89.38 97 ASP A C 1
ATOM 771 O O . ASP A 1 97 ? -0.916 0.180 -12.891 1.00 89.38 97 ASP A O 1
ATOM 775 N N . ASN A 1 98 ? -1.194 -1.314 -11.242 1.00 83.81 98 ASN A N 1
ATOM 776 C CA . ASN A 1 98 ? -1.407 -2.475 -12.094 1.00 83.81 98 ASN A CA 1
ATOM 777 C C . ASN A 1 98 ? -2.696 -3.236 -11.726 1.00 83.81 98 ASN A C 1
ATOM 779 O O . ASN A 1 98 ? -3.375 -2.907 -10.753 1.00 83.81 98 ASN A O 1
ATOM 783 N N . ASP A 1 99 ? -3.031 -4.274 -12.501 1.00 82.56 99 ASP A N 1
ATOM 784 C CA . ASP A 1 99 ? -4.284 -5.049 -12.411 1.00 82.56 99 ASP A CA 1
ATOM 785 C C . ASP A 1 99 ? -4.402 -5.978 -11.170 1.00 82.56 99 ASP A C 1
ATOM 787 O O . ASP A 1 99 ? -4.909 -7.096 -11.250 1.00 82.56 99 ASP A O 1
ATOM 791 N N . ASP A 1 100 ? -3.981 -5.528 -9.986 1.00 85.06 100 ASP A N 1
ATOM 792 C CA . ASP A 1 100 ? -4.066 -6.270 -8.714 1.00 85.06 100 ASP A CA 1
ATOM 793 C C . ASP A 1 100 ? -5.459 -6.275 -8.059 1.00 85.06 100 ASP A C 1
ATOM 795 O O . ASP A 1 100 ? -5.626 -6.694 -6.907 1.00 85.06 100 ASP A O 1
ATOM 799 N N . TYR A 1 101 ? -6.481 -5.809 -8.775 1.00 90.12 101 TYR A N 1
ATOM 800 C CA . TYR A 1 101 ? -7.846 -5.681 -8.268 1.00 90.12 101 TYR A CA 1
ATOM 801 C C . TYR A 1 101 ? -8.377 -6.983 -7.645 1.00 90.12 101 TYR A C 1
ATOM 803 O O . TYR A 1 101 ? -8.959 -6.963 -6.556 1.00 90.12 101 TYR A O 1
ATOM 811 N N . ASP A 1 102 ? -8.160 -8.124 -8.306 1.00 92.62 102 ASP A N 1
ATOM 812 C CA . ASP A 1 102 ? -8.667 -9.415 -7.832 1.00 92.62 102 ASP A CA 1
ATOM 813 C C . ASP A 1 102 ? -7.985 -9.863 -6.532 1.00 92.62 102 ASP A C 1
ATOM 815 O O . ASP A 1 102 ? -8.641 -10.410 -5.641 1.00 92.62 102 ASP A O 1
ATOM 819 N N . GLU A 1 103 ? -6.690 -9.585 -6.379 1.00 92.25 103 GLU A N 1
ATOM 820 C CA . GLU A 1 103 ? -5.922 -9.904 -5.172 1.00 92.25 103 GLU A CA 1
ATOM 821 C C . GLU A 1 103 ? -6.331 -9.010 -3.997 1.00 92.25 103 GLU A C 1
ATOM 823 O O . GLU A 1 103 ? -6.578 -9.500 -2.890 1.00 92.25 103 GLU A O 1
ATOM 828 N N . ALA A 1 104 ? -6.508 -7.710 -4.250 1.00 94.44 104 ALA A N 1
ATOM 829 C CA . ALA A 1 104 ? -7.042 -6.773 -3.267 1.00 94.44 104 ALA A CA 1
ATOM 830 C C . ALA A 1 104 ? -8.432 -7.204 -2.782 1.00 94.44 104 ALA A C 1
ATOM 832 O O . ALA A 1 104 ? -8.686 -7.298 -1.577 1.00 94.44 104 ALA A O 1
ATOM 833 N N . LYS A 1 105 ? -9.317 -7.561 -3.718 1.00 94.44 105 LYS A N 1
ATOM 834 C CA . LYS A 1 105 ? -10.676 -8.014 -3.419 1.00 94.44 105 LYS A CA 1
ATOM 835 C C . LYS A 1 105 ? -10.694 -9.300 -2.593 1.00 94.44 105 LYS A C 1
ATOM 837 O O . LYS A 1 105 ? -11.469 -9.384 -1.641 1.00 94.44 105 LYS A O 1
ATOM 842 N N . LYS A 1 106 ? -9.839 -10.284 -2.906 1.00 94.75 106 LYS A N 1
ATOM 843 C CA . LYS A 1 106 ? -9.694 -11.524 -2.113 1.00 94.75 106 LYS A CA 1
ATOM 844 C C . LYS A 1 106 ? -9.301 -11.236 -0.660 1.00 94.75 106 LYS A C 1
ATOM 846 O O . LYS A 1 106 ? -9.811 -11.895 0.243 1.00 94.75 106 LYS A O 1
ATOM 851 N N . ALA A 1 107 ? -8.443 -10.241 -0.430 1.00 94.69 107 ALA A N 1
ATOM 852 C CA . ALA A 1 107 ? -8.014 -9.819 0.905 1.00 94.69 107 ALA A CA 1
ATOM 853 C C . ALA A 1 107 ? -9.014 -8.887 1.626 1.00 94.69 107 ALA A C 1
ATOM 855 O O . ALA A 1 107 ? -8.810 -8.529 2.791 1.00 94.69 107 ALA A O 1
ATOM 856 N N . GLY A 1 108 ? -10.097 -8.482 0.953 1.00 94.88 108 GLY A N 1
ATOM 857 C CA . GLY A 1 108 ? -11.083 -7.536 1.480 1.00 94.88 108 GLY A CA 1
ATOM 858 C C . GLY A 1 108 ? -10.590 -6.087 1.514 1.00 94.88 108 GLY A C 1
ATOM 859 O O . GLY A 1 108 ? -11.017 -5.325 2.379 1.00 94.88 108 GLY A O 1
ATOM 860 N N . PHE A 1 109 ? -9.673 -5.725 0.617 1.00 95.62 109 PHE A N 1
ATOM 861 C CA . PHE A 1 109 ? -9.207 -4.358 0.408 1.00 95.62 109 PHE A CA 1
ATOM 862 C C . PHE A 1 109 ? -10.014 -3.668 -0.694 1.00 95.62 109 PHE A C 1
ATOM 864 O O . PHE A 1 109 ? -10.409 -4.282 -1.687 1.00 95.62 109 PHE A O 1
ATOM 871 N N . ILE A 1 110 ? -10.212 -2.363 -0.533 1.00 95.19 110 ILE A N 1
ATOM 872 C CA . ILE A 1 110 ? -10.641 -1.466 -1.601 1.00 95.19 110 ILE A CA 1
ATOM 873 C C . ILE A 1 110 ? -9.408 -1.188 -2.459 1.00 95.19 110 ILE A C 1
ATOM 875 O O . ILE A 1 110 ? -8.453 -0.572 -1.989 1.00 95.19 110 ILE A O 1
ATOM 879 N N . TYR A 1 111 ? -9.419 -1.668 -3.698 1.00 95.00 111 TYR A N 1
ATOM 880 C CA . TYR A 1 111 ? -8.395 -1.321 -4.678 1.00 95.00 111 TYR A CA 1
ATOM 881 C C . TYR A 1 111 ? -8.575 0.133 -5.127 1.00 95.00 111 TYR A C 1
ATOM 883 O O . TYR A 1 111 ? -9.693 0.542 -5.452 1.00 95.00 111 TYR A O 1
ATOM 891 N N . VAL A 1 11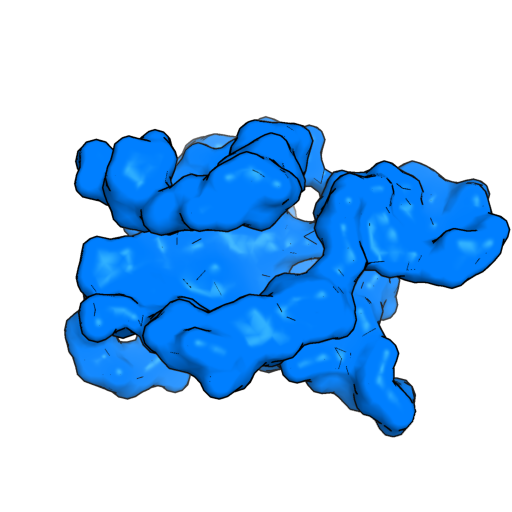2 ? -7.481 0.888 -5.175 1.00 94.12 112 VAL A N 1
ATOM 892 C CA . VAL A 1 112 ? -7.442 2.262 -5.676 1.00 94.12 112 VAL A CA 1
ATOM 893 C C . VAL A 1 112 ? -6.254 2.403 -6.621 1.00 94.12 112 VAL A C 1
ATOM 895 O O . VAL A 1 112 ? -5.121 2.108 -6.246 1.00 94.12 112 VAL A O 1
ATOM 898 N N . ASP A 1 113 ? -6.516 2.875 -7.837 1.00 93.00 113 ASP A N 1
ATOM 899 C CA . ASP A 1 113 ? -5.461 3.226 -8.786 1.00 93.00 113 ASP A CA 1
ATOM 900 C C . ASP A 1 113 ? -4.619 4.385 -8.232 1.00 93.00 113 ASP A C 1
ATOM 902 O O . ASP A 1 113 ? -5.150 5.348 -7.661 1.00 93.00 113 ASP A O 1
ATOM 906 N N . VAL A 1 114 ? -3.300 4.304 -8.395 1.00 92.38 114 VAL A N 1
ATOM 907 C CA . VAL A 1 114 ? -2.366 5.304 -7.866 1.00 92.38 114 VAL A CA 1
ATOM 908 C C . VAL A 1 114 ? -2.685 6.737 -8.312 1.00 92.38 114 VAL A C 1
ATOM 910 O O . VAL A 1 114 ? -2.548 7.661 -7.507 1.00 92.38 114 VAL A O 1
ATOM 913 N N . LEU A 1 115 ? -3.164 6.953 -9.541 1.00 91.19 115 LEU A N 1
ATOM 914 C CA . LEU A 1 115 ? -3.520 8.286 -10.033 1.00 91.19 115 LEU A CA 1
ATOM 915 C C . LEU A 1 115 ? -4.742 8.846 -9.312 1.00 91.19 115 LEU A C 1
ATOM 917 O O . LEU A 1 115 ? -4.803 10.046 -9.040 1.00 91.19 115 LEU A O 1
ATOM 921 N N . ASP A 1 116 ? -5.725 8.002 -9.016 1.00 91.19 116 ASP A N 1
ATOM 922 C CA . ASP A 1 116 ? -6.928 8.424 -8.302 1.00 91.19 116 ASP A CA 1
ATOM 923 C C . ASP A 1 116 ? -6.634 8.679 -6.824 1.00 91.19 116 ASP A C 1
ATOM 925 O O . ASP A 1 116 ? -7.129 9.655 -6.254 1.00 91.19 116 ASP A O 1
ATOM 929 N N . PHE A 1 117 ? -5.757 7.873 -6.221 1.00 91.50 117 PHE A N 1
ATOM 930 C CA . PHE A 1 117 ? -5.262 8.127 -4.872 1.00 91.50 117 PHE A CA 1
ATOM 931 C C . PHE A 1 117 ? -4.471 9.441 -4.793 1.00 91.50 117 PHE A C 1
ATOM 933 O O . PHE A 1 117 ? -4.702 10.251 -3.893 1.00 91.50 117 PHE A O 1
ATOM 940 N N . TYR A 1 118 ? -3.587 9.692 -5.764 1.00 89.81 118 TYR A N 1
ATOM 941 C CA . TYR A 1 118 ? -2.822 10.933 -5.866 1.00 89.81 118 TYR A CA 1
ATOM 942 C C . TYR A 1 118 ? -3.734 12.165 -5.945 1.00 89.81 118 TYR A C 1
ATOM 944 O O . TYR A 1 118 ? -3.567 13.099 -5.161 1.00 89.81 118 TYR A O 1
ATOM 952 N N . LYS A 1 119 ? -4.747 12.152 -6.825 1.00 89.06 119 LYS A N 1
ATOM 953 C CA . LYS A 1 119 ? -5.725 13.253 -6.925 1.00 89.06 119 LYS A CA 1
ATOM 954 C C . LYS A 1 119 ? -6.445 13.496 -5.599 1.00 89.06 119 LYS A C 1
ATOM 956 O O . LYS A 1 119 ? -6.562 14.643 -5.180 1.00 89.06 119 LYS A O 1
ATOM 961 N N . ALA A 1 120 ? -6.887 12.432 -4.922 1.00 86.44 120 ALA A N 1
ATOM 962 C CA . ALA A 1 120 ? -7.582 12.550 -3.640 1.00 86.44 120 ALA A CA 1
ATOM 963 C C . ALA A 1 120 ? -6.705 13.210 -2.560 1.00 86.44 120 ALA A C 1
ATOM 965 O O . ALA A 1 120 ? -7.200 14.025 -1.778 1.00 86.44 120 ALA A O 1
ATOM 966 N N . ILE A 1 121 ? -5.403 12.897 -2.544 1.00 84.19 121 ILE A N 1
ATOM 967 C CA . ILE A 1 121 ? -4.431 13.542 -1.653 1.00 84.19 121 ILE A CA 1
ATOM 968 C C . ILE A 1 121 ? -4.229 15.018 -2.016 1.00 84.19 121 ILE A C 1
ATOM 970 O O . ILE A 1 121 ? -4.265 15.867 -1.127 1.00 84.19 121 ILE A O 1
ATOM 974 N N . GLU A 1 122 ? -4.020 15.345 -3.293 1.00 83.31 122 GLU A N 1
ATOM 975 C CA . GLU A 1 122 ? -3.784 16.730 -3.733 1.00 83.31 122 GLU A CA 1
ATOM 976 C C . GLU A 1 122 ? -4.987 17.644 -3.465 1.00 83.31 122 GLU A C 1
ATOM 978 O O . GLU A 1 122 ? -4.828 18.805 -3.086 1.00 83.31 122 GLU A O 1
ATOM 983 N N . GLU A 1 123 ? -6.198 17.109 -3.591 1.00 83.00 123 GLU A N 1
ATOM 984 C CA . GLU A 1 123 ? -7.441 17.825 -3.305 1.00 83.00 123 GLU A CA 1
ATOM 985 C C . GLU A 1 123 ? -7.769 17.897 -1.796 1.00 83.00 123 GLU A C 1
ATOM 987 O O . GLU A 1 123 ? -8.761 18.520 -1.415 1.00 83.00 123 GLU A O 1
ATOM 992 N N . ASN A 1 124 ? -6.929 17.320 -0.921 1.00 71.94 124 ASN A N 1
ATOM 993 C CA . ASN A 1 124 ? -7.141 17.207 0.532 1.00 71.94 124 ASN A CA 1
ATOM 994 C C . ASN A 1 124 ? -8.506 16.599 0.904 1.00 71.94 124 ASN A C 1
ATOM 996 O O . ASN A 1 124 ? -9.148 17.016 1.874 1.00 71.94 124 ASN A O 1
ATOM 1000 N N . VAL A 1 125 ? -8.972 15.622 0.127 1.00 69.56 125 VAL A N 1
ATOM 1001 C CA . VAL A 1 125 ? -10.289 15.014 0.340 1.00 69.56 125 VAL A CA 1
ATOM 1002 C C . VAL A 1 125 ? -10.205 13.934 1.414 1.00 69.56 125 VAL A C 1
ATOM 1004 O O . VAL A 1 125 ? -9.196 13.247 1.584 1.00 69.56 125 VAL A O 1
ATOM 1007 N N . ASN A 1 126 ? -11.294 13.758 2.160 1.00 74.12 126 ASN A N 1
ATOM 1008 C CA . ASN A 1 126 ? -11.411 12.664 3.109 1.00 74.12 126 ASN A CA 1
ATOM 1009 C C . ASN A 1 126 ? -11.461 11.317 2.363 1.00 74.12 126 ASN A C 1
ATOM 1011 O O . ASN A 1 126 ? -12.429 11.026 1.661 1.00 74.12 126 ASN A O 1
ATOM 1015 N N . LEU A 1 127 ? -10.453 10.461 2.567 1.00 75.31 127 LEU A N 1
ATOM 1016 C CA . LEU A 1 127 ? -10.342 9.157 1.894 1.00 75.31 127 LEU A CA 1
ATOM 1017 C C . LEU A 1 127 ? -11.579 8.264 2.081 1.00 75.31 127 LEU A C 1
ATOM 1019 O O . LEU A 1 127 ? -11.929 7.508 1.178 1.00 75.31 127 LEU A O 1
ATOM 1023 N N . LYS A 1 128 ? -12.292 8.371 3.210 1.00 73.88 128 LYS A N 1
ATOM 1024 C CA . LYS A 1 128 ? -13.550 7.642 3.414 1.00 73.88 128 LYS A CA 1
ATOM 1025 C C . LYS A 1 128 ? -14.661 8.146 2.495 1.00 73.88 128 LYS A C 1
ATOM 1027 O O . LYS A 1 128 ? -15.446 7.341 2.006 1.00 73.88 128 LYS A O 1
ATOM 1032 N N . GLU A 1 129 ? -14.754 9.452 2.276 1.00 75.56 129 GLU A N 1
ATOM 1033 C CA . GLU A 1 129 ? -15.747 10.022 1.360 1.00 75.56 129 GLU A CA 1
ATOM 1034 C C . GLU A 1 129 ? -15.442 9.632 -0.090 1.00 75.56 129 GLU A C 1
ATOM 1036 O O . GLU A 1 129 ? -16.364 9.345 -0.855 1.00 75.56 129 GLU A O 1
ATOM 1041 N N . CYS A 1 130 ? -14.155 9.539 -0.438 1.00 76.38 130 CYS A N 1
ATOM 1042 C CA . CYS A 1 130 ? -13.704 9.072 -1.747 1.00 76.38 130 CYS A CA 1
ATOM 1043 C C . CYS A 1 130 ? -13.954 7.575 -1.963 1.00 76.38 130 CYS A C 1
ATOM 1045 O O . CYS A 1 130 ? -14.450 7.186 -3.020 1.00 76.38 130 CYS A O 1
ATOM 1047 N N . PHE A 1 131 ? -13.612 6.735 -0.979 1.00 80.81 131 PHE A N 1
ATOM 1048 C CA . PHE A 1 131 ? -13.413 5.300 -1.214 1.00 80.81 131 PHE A CA 1
ATOM 1049 C C . PHE A 1 131 ? -14.195 4.368 -0.274 1.00 80.81 131 PHE A C 1
ATOM 1051 O O . PHE A 1 131 ? -14.269 3.176 -0.539 1.00 80.81 131 PHE A O 1
ATOM 1058 N N . GLY A 1 132 ? -14.802 4.860 0.810 1.00 64.44 132 GLY A N 1
ATOM 1059 C CA . GLY A 1 132 ? -15.406 4.048 1.880 1.00 64.44 132 GLY A CA 1
ATOM 1060 C C . GLY A 1 132 ? -16.783 3.446 1.582 1.00 64.44 132 GLY A C 1
ATOM 1061 O O . GLY A 1 132 ? -17.635 3.459 2.472 1.00 64.44 132 GLY A O 1
ATOM 1062 N N . ARG A 1 133 ? -17.022 2.980 0.352 1.00 58.12 133 ARG A N 1
ATOM 1063 C CA . ARG A 1 133 ? -18.296 2.377 -0.078 1.00 58.12 133 ARG A CA 1
ATOM 1064 C C . ARG A 1 133 ? -18.347 0.871 0.134 1.00 58.12 133 ARG A C 1
ATOM 1066 O O . ARG A 1 133 ? -17.339 0.201 -0.171 1.00 58.12 133 ARG A O 1
#

Foldseek 3Di:
DAEEEEEEQFQAAADDPDDDSRRVHLDHPVVVLVVCVVPPNYAYEYQYPDPRADDDPNHHPHHYQCPDHDLVCSLVSQLVSVVVDPDDHLAYAYEYQDDSCVSCVSNVHQYDYSVRVSVCVVVVHDVCVVTVD

Secondary structure (DSSP, 8-state):
--EEEEE--TTTBB-TT---TTTB-SB-HHHHHHHHHTT--EEEEE--S-TT--EETTEESSEE--S--SGGGHHHHHHHHHHTS-S--SEEEEEESSSTHHHHHHTT-EEEEHHHHHHHHHTT--HHHHH--

Radius of gyration: 13.72 Å; chains: 1; bounding box: 37×33×32 Å